Protein AF-A0A672F4A1-F1 (afdb_monomer_lite)

Foldseek 3Di:
DDDDDDDDDDDQDWDWDKDDDDDDDAQAKDKIKIFTRHPQLLQKKKWKWWADVPDDIHTAWIANPPVRDIDGDPVNPPQWDWDDDRVRNMIMIMGGRDDPVPPTDMDMDIDGD

Radius of gyration: 17.34 Å; chains: 1; bounding box: 41×58×37 Å

pLDDT: mean 92.58, std 10.34, range [55.56, 98.5]

Organism: Salarias fasciatus (NCBI:txid181472)

Sequence (113 aa):
MIIFVLLPGVSSEIQLQQSSPEVKQPGETVKLSCIFSGDSMTRYYFSWIRQKPGKALEWIGRINSGQNDVDYSSSFQSGFIMTEDVSSSTQYLQIQRLTVEDSAVYFCAKHTQ

Secondary structure (DSSP, 8-state):
--------------EEEEPPP----TT--EEEEEEEESS-GGGEEEEEEEE-TTS-EEEEEEEETTTTEEEE-TTTTTTEEEEEETTTTEEEEEE-S--GGG-SEEEEEEEE-

Structure (mmCIF, N/CA/C/O backbone):
data_AF-A0A672F4A1-F1
#
_entry.id   AF-A0A672F4A1-F1
#
loop_
_atom_site.group_PDB
_atom_site.id
_atom_site.type_symbol
_atom_site.label_atom_id
_atom_site.label_alt_id
_atom_site.label_comp_id
_atom_site.label_asym_id
_atom_site.label_entity_id
_atom_site.label_seq_id
_atom_site.pdbx_PDB_ins_code
_atom_site.Cartn_x
_atom_site.Cartn_y
_atom_site.Cartn_z
_atom_site.occupancy
_atom_site.B_iso_or_equiv
_atom_site.auth_seq_id
_atom_site.auth_comp_id
_atom_site.auth_asym_id
_atom_site.auth_atom_id
_atom_site.pdbx_PDB_model_num
ATOM 1 N N . MET A 1 1 ? 23.344 -47.235 -7.052 1.00 55.56 1 MET A N 1
ATOM 2 C CA . MET A 1 1 ? 23.462 -45.773 -6.870 1.00 55.56 1 MET A CA 1
ATOM 3 C C . MET A 1 1 ? 22.290 -45.137 -7.601 1.00 55.56 1 MET A C 1
ATOM 5 O O . MET A 1 1 ? 22.232 -45.262 -8.815 1.00 55.56 1 MET A O 1
ATOM 9 N N . ILE A 1 2 ? 21.304 -44.591 -6.885 1.00 58.31 2 ILE A N 1
ATOM 10 C CA . ILE A 1 2 ? 20.163 -43.895 -7.504 1.00 58.31 2 ILE A CA 1
ATOM 11 C C . ILE A 1 2 ? 20.589 -42.441 -7.701 1.00 58.31 2 ILE A C 1
ATOM 13 O O . ILE A 1 2 ? 20.963 -41.781 -6.735 1.00 58.31 2 ILE A O 1
ATOM 17 N N . ILE A 1 3 ? 20.586 -41.972 -8.947 1.00 63.75 3 ILE A N 1
ATOM 18 C CA . ILE A 1 3 ? 20.941 -40.596 -9.300 1.00 63.75 3 ILE A CA 1
ATOM 19 C C . ILE A 1 3 ? 19.629 -39.820 -9.429 1.00 63.75 3 ILE A C 1
ATOM 21 O O . ILE A 1 3 ? 18.878 -40.028 -10.380 1.00 63.75 3 ILE A O 1
ATOM 25 N N . PHE A 1 4 ? 19.338 -38.950 -8.463 1.00 65.38 4 PHE A N 1
ATOM 26 C CA . PHE A 1 4 ? 18.261 -37.971 -8.593 1.00 65.38 4 PHE A CA 1
ATOM 27 C C . PHE A 1 4 ? 18.764 -36.811 -9.450 1.00 65.38 4 PHE A C 1
ATOM 29 O O . PHE A 1 4 ? 19.627 -36.045 -9.026 1.00 65.38 4 PHE A O 1
ATOM 36 N N . VAL A 1 5 ? 18.237 -36.694 -10.667 1.00 70.56 5 VAL A N 1
ATOM 37 C CA . VAL A 1 5 ? 18.482 -35.540 -11.534 1.00 70.56 5 VAL A CA 1
ATOM 38 C C . VAL A 1 5 ? 17.377 -34.524 -11.265 1.00 70.56 5 VAL A C 1
ATOM 40 O O . VAL A 1 5 ? 16.234 -34.720 -11.672 1.00 70.56 5 VAL A O 1
ATOM 43 N N . LEU A 1 6 ? 17.708 -33.450 -10.550 1.00 71.69 6 LEU A N 1
ATOM 44 C CA . LEU A 1 6 ? 16.832 -32.291 -10.409 1.00 71.69 6 LEU A CA 1
ATOM 45 C C . LEU A 1 6 ? 16.992 -31.433 -11.665 1.00 71.69 6 LEU A C 1
ATOM 47 O O . LEU A 1 6 ? 18.006 -30.758 -11.831 1.00 71.69 6 LEU A O 1
ATOM 51 N N . LEU A 1 7 ? 16.010 -31.483 -12.565 1.00 69.69 7 LEU A N 1
ATOM 52 C CA . LEU A 1 7 ? 15.910 -30.502 -13.641 1.00 69.69 7 LEU A CA 1
ATOM 53 C C . LEU A 1 7 ? 15.403 -29.191 -13.024 1.00 69.69 7 LEU A C 1
ATOM 55 O O . LEU A 1 7 ? 14.299 -29.191 -12.472 1.00 69.69 7 LEU A O 1
ATOM 59 N N . PRO A 1 8 ? 16.162 -28.083 -13.077 1.00 65.81 8 PRO A N 1
ATOM 60 C CA . PRO A 1 8 ? 15.644 -26.798 -12.640 1.00 65.81 8 PRO A CA 1
ATOM 61 C C . PRO A 1 8 ? 14.559 -26.362 -13.628 1.00 65.81 8 PRO A C 1
ATOM 63 O O . PRO A 1 8 ? 14.843 -25.935 -14.746 1.00 65.81 8 PRO A O 1
ATOM 66 N N . GLY A 1 9 ? 13.297 -26.501 -13.229 1.00 61.56 9 GLY A N 1
ATOM 67 C CA . GLY A 1 9 ? 12.201 -25.815 -13.898 1.00 61.56 9 GLY A CA 1
ATOM 68 C C . GLY A 1 9 ? 12.325 -24.320 -13.621 1.00 61.56 9 GLY A C 1
ATOM 69 O O . GLY A 1 9 ? 12.340 -23.909 -12.462 1.00 61.56 9 GLY A O 1
ATOM 70 N N . VAL A 1 10 ? 12.425 -23.499 -14.667 1.00 61.91 10 VAL A N 1
ATOM 71 C CA . VAL A 1 10 ? 12.275 -22.047 -14.526 1.00 61.91 10 VAL A CA 1
ATOM 72 C C . VAL A 1 10 ? 10.780 -21.762 -14.402 1.00 61.91 10 VAL A C 1
ATOM 74 O O . VAL A 1 10 ? 10.038 -21.913 -15.370 1.00 61.91 10 VAL A O 1
ATOM 77 N N . SER A 1 11 ? 10.332 -21.393 -13.202 1.00 63.59 11 SER A N 1
ATOM 78 C CA . SER A 1 11 ? 8.983 -20.869 -12.975 1.00 63.59 11 SER A CA 1
ATOM 79 C C . SER A 1 11 ? 9.037 -19.344 -13.042 1.00 63.59 11 SER A C 1
ATOM 81 O O . SER A 1 11 ? 9.655 -18.714 -12.187 1.00 63.59 11 SER A O 1
ATOM 83 N N . SER A 1 12 ? 8.417 -18.741 -14.058 1.00 65.81 12 SER A N 1
ATOM 84 C CA . SER A 1 12 ? 8.138 -17.299 -14.074 1.00 65.81 12 SER A CA 1
ATOM 85 C C . SER A 1 12 ? 6.747 -17.069 -13.497 1.00 65.81 12 SER A C 1
ATOM 87 O O . SER A 1 12 ? 5.780 -16.875 -14.232 1.00 65.81 12 SER A O 1
ATOM 89 N N . GLU A 1 13 ? 6.632 -17.148 -12.175 1.00 78.38 13 GLU A N 1
ATOM 90 C CA . GLU A 1 13 ? 5.389 -16.816 -11.484 1.00 78.38 13 GLU A CA 1
ATOM 91 C C . GLU A 1 13 ? 5.340 -15.313 -11.197 1.00 78.38 13 GLU A C 1
ATOM 93 O O . GLU A 1 13 ? 6.310 -14.731 -10.712 1.00 78.38 13 GLU A O 1
ATOM 98 N N . ILE A 1 14 ? 4.207 -14.677 -11.505 1.00 84.19 14 ILE A N 1
ATOM 99 C CA . ILE A 1 14 ? 3.973 -13.290 -11.112 1.00 84.19 14 ILE A CA 1
ATOM 100 C C . ILE A 1 14 ? 3.459 -13.283 -9.674 1.00 84.19 14 ILE A C 1
ATOM 102 O O . ILE A 1 14 ? 2.387 -13.827 -9.410 1.00 84.19 14 ILE A O 1
ATOM 106 N N . GLN A 1 15 ? 4.179 -12.630 -8.765 1.00 93.06 15 GLN A N 1
ATOM 107 C CA . GLN A 1 15 ? 3.872 -12.635 -7.335 1.00 93.06 15 GLN A CA 1
ATOM 108 C C . GLN A 1 15 ? 3.811 -11.218 -6.750 1.00 93.06 15 GLN A C 1
ATOM 110 O O . GLN A 1 15 ? 4.486 -10.299 -7.215 1.00 93.06 15 GLN A O 1
ATOM 115 N N . LEU A 1 16 ? 2.984 -11.060 -5.712 1.00 96.25 16 LEU A N 1
ATOM 116 C CA . LEU A 1 16 ? 2.892 -9.860 -4.881 1.00 96.25 16 LEU A CA 1
ATOM 117 C C . LEU A 1 16 ? 3.249 -10.240 -3.448 1.00 96.25 16 LEU A C 1
ATOM 119 O O . LEU A 1 16 ? 2.517 -10.995 -2.809 1.00 96.25 16 LEU A O 1
ATOM 123 N N . GLN A 1 17 ? 4.361 -9.716 -2.945 1.00 97.62 17 GLN A N 1
ATOM 124 C CA . GLN A 1 17 ? 4.815 -9.972 -1.584 1.00 97.62 17 GLN A CA 1
ATOM 125 C C . GLN A 1 17 ? 4.621 -8.728 -0.722 1.00 97.62 17 GLN A C 1
ATOM 127 O O . GLN A 1 17 ? 5.284 -7.712 -0.918 1.00 97.62 17 GLN A O 1
ATOM 132 N N . GLN A 1 18 ? 3.701 -8.806 0.237 1.00 98.19 18 GLN A N 1
ATOM 133 C CA . GLN A 1 18 ? 3.394 -7.693 1.132 1.00 98.19 18 GLN A CA 1
ATOM 134 C C . GLN A 1 18 ? 4.251 -7.695 2.401 1.00 98.19 18 GLN A C 1
ATOM 136 O O . GLN A 1 18 ? 4.729 -8.742 2.844 1.00 98.19 18 GLN A O 1
ATOM 141 N N . SER A 1 19 ? 4.411 -6.513 3.002 1.00 97.06 19 SER A N 1
ATOM 142 C CA . SER A 1 19 ? 4.999 -6.359 4.333 1.00 97.06 19 SER A CA 1
ATOM 143 C C . SER A 1 19 ? 4.256 -7.191 5.381 1.00 97.06 19 SER A C 1
ATOM 145 O O . SER A 1 19 ? 3.041 -7.393 5.298 1.00 97.06 19 SER A O 1
ATOM 147 N N . SER A 1 20 ? 4.988 -7.635 6.402 1.00 96.81 20 SER A N 1
ATOM 148 C CA . SER A 1 20 ? 4.411 -8.337 7.548 1.00 96.81 20 SER A CA 1
ATOM 149 C C . SER A 1 20 ? 3.353 -7.486 8.266 1.00 96.81 20 SER A C 1
ATOM 151 O O . SER A 1 20 ? 3.426 -6.256 8.224 1.00 96.81 20 SER A O 1
ATOM 153 N N . PRO A 1 21 ? 2.392 -8.114 8.967 1.00 95.56 21 PRO A N 1
ATOM 154 C CA . PRO A 1 21 ? 1.437 -7.392 9.798 1.00 95.56 21 PRO A CA 1
ATOM 155 C C . PRO A 1 21 ? 2.134 -6.526 10.853 1.00 95.56 21 PRO A C 1
ATOM 157 O O . PRO A 1 21 ? 3.081 -6.969 11.503 1.00 95.56 21 PRO A O 1
ATOM 160 N N . GLU A 1 22 ? 1.621 -5.315 11.061 1.00 95.06 22 GLU A N 1
ATOM 161 C CA . GLU A 1 22 ? 2.118 -4.375 12.065 1.00 95.06 22 GLU A CA 1
ATOM 162 C C . GLU A 1 22 ? 1.010 -3.991 13.048 1.00 95.06 22 GLU A C 1
ATOM 164 O O . GLU A 1 22 ? -0.141 -3.781 12.664 1.00 95.06 22 GLU A O 1
ATOM 169 N N . VAL A 1 23 ? 1.375 -3.855 14.324 1.00 96.44 23 VAL A N 1
ATOM 170 C CA . VAL A 1 23 ? 0.513 -3.286 15.366 1.00 96.44 23 VAL A CA 1
ATOM 171 C C . VAL A 1 23 ? 1.051 -1.901 15.709 1.00 96.44 23 VAL A C 1
ATOM 173 O O . VAL A 1 23 ? 2.232 -1.756 16.024 1.00 96.44 23 VAL A O 1
ATOM 176 N N . LYS A 1 24 ? 0.185 -0.889 15.635 1.00 96.62 24 LYS A N 1
ATOM 177 C CA . LYS A 1 24 ? 0.498 0.520 15.905 1.00 96.62 24 LYS A CA 1
ATOM 178 C C . LYS A 1 24 ? -0.518 1.116 16.870 1.00 96.62 24 LYS A C 1
ATOM 180 O O . LYS A 1 24 ? -1.657 0.655 16.947 1.00 96.62 24 LYS A O 1
ATOM 185 N N . GLN A 1 25 ? -0.101 2.145 17.589 1.00 97.00 25 GLN A N 1
ATOM 186 C CA . GLN A 1 25 ? -0.959 2.965 18.428 1.00 97.00 25 GLN A CA 1
ATOM 187 C C . GLN A 1 25 ? -1.739 3.986 17.583 1.00 97.00 25 GLN A C 1
ATOM 189 O O . GLN A 1 25 ? -1.263 4.421 16.528 1.00 97.00 25 GLN A O 1
ATOM 194 N N . PRO A 1 26 ? -2.922 4.427 18.047 1.00 97.19 26 PRO A N 1
ATOM 195 C CA . PRO A 1 26 ? -3.630 5.537 17.421 1.00 97.19 26 PRO A CA 1
ATOM 196 C C . PRO A 1 26 ? -2.758 6.801 17.327 1.00 97.19 26 PRO A C 1
ATOM 198 O O . PRO A 1 26 ? -2.027 7.138 18.256 1.00 97.19 26 PRO A O 1
ATOM 201 N N . GLY A 1 27 ? -2.849 7.515 16.206 1.00 97.38 27 GLY A N 1
ATOM 202 C CA . GLY A 1 27 ? -2.063 8.708 15.891 1.00 97.38 27 GLY A CA 1
ATOM 203 C C . GLY A 1 27 ? -0.728 8.427 15.194 1.00 97.38 27 GLY A C 1
ATOM 204 O O . G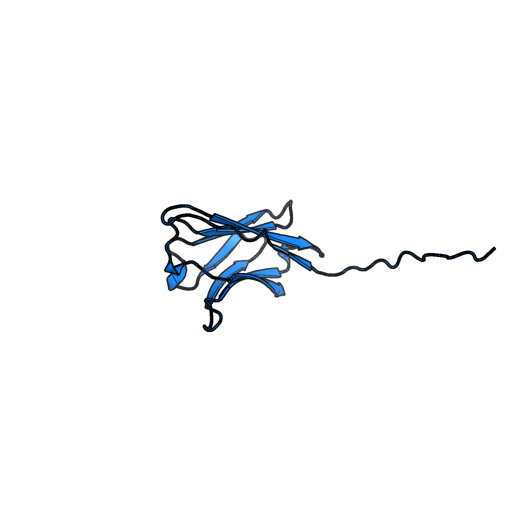LY A 1 27 ? -0.180 9.334 14.564 1.00 97.38 27 GLY A O 1
ATOM 205 N 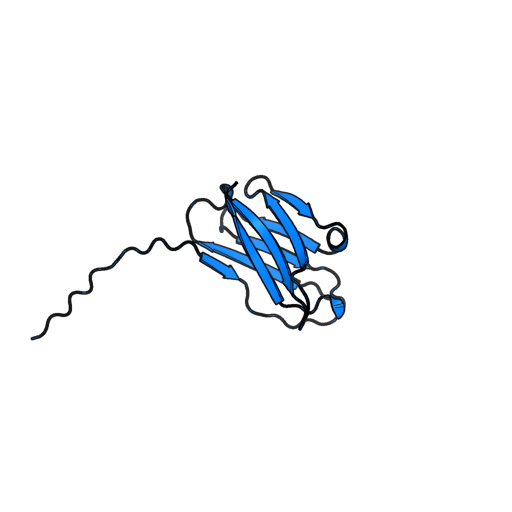N . GLU A 1 28 ? -0.224 7.191 15.236 1.00 98.31 28 GLU A N 1
ATOM 206 C CA . GLU A 1 28 ? 0.992 6.807 14.516 1.00 98.31 28 GLU A CA 1
ATOM 207 C C . GLU A 1 28 ? 0.769 6.728 12.998 1.00 98.31 28 GLU A C 1
ATOM 209 O O . GLU A 1 28 ? -0.349 6.802 12.487 1.00 98.31 28 GLU A O 1
ATOM 214 N N . THR A 1 29 ? 1.869 6.594 12.260 1.00 97.94 29 THR A N 1
ATOM 215 C CA . THR A 1 29 ? 1.860 6.339 10.816 1.00 97.94 29 THR A CA 1
ATOM 216 C C . THR A 1 29 ? 2.382 4.934 10.554 1.00 97.94 29 THR A C 1
ATOM 218 O O . THR A 1 29 ? 3.368 4.511 11.160 1.00 97.94 29 THR A O 1
ATOM 221 N N . VAL A 1 30 ? 1.748 4.223 9.625 1.00 97.44 30 VAL A N 1
ATOM 222 C CA . VAL A 1 30 ? 2.246 2.948 9.092 1.00 97.44 30 VAL A CA 1
ATOM 223 C C . VAL A 1 30 ? 2.519 3.093 7.604 1.00 97.44 30 VAL A C 1
ATOM 225 O O . VAL A 1 30 ? 1.823 3.841 6.914 1.00 97.44 30 VAL A O 1
ATOM 228 N N . LYS A 1 31 ? 3.539 2.390 7.111 1.00 98.00 31 LYS A N 1
ATOM 229 C CA . LYS A 1 31 ? 3.875 2.327 5.690 1.00 98.00 31 LYS A CA 1
ATOM 230 C C . LYS A 1 31 ? 3.965 0.867 5.268 1.00 98.00 31 LYS A C 1
ATOM 232 O O . LYS A 1 31 ? 4.959 0.203 5.534 1.00 98.00 31 LYS A O 1
ATOM 237 N N . LEU A 1 32 ? 2.921 0.398 4.599 1.00 98.38 32 LEU A N 1
ATOM 238 C CA . LEU A 1 32 ? 2.852 -0.942 4.032 1.00 98.38 32 LEU A CA 1
ATOM 239 C C . LEU A 1 32 ? 3.603 -0.978 2.703 1.00 98.38 32 LEU A C 1
ATOM 241 O O . LEU A 1 32 ? 3.602 0.012 1.964 1.00 98.38 32 LEU A O 1
ATOM 245 N N . SER A 1 33 ? 4.212 -2.118 2.387 1.00 98.44 33 SER A N 1
ATOM 246 C CA . SER A 1 33 ? 4.866 -2.354 1.098 1.00 98.44 33 SER A CA 1
ATOM 247 C C . SER A 1 33 ? 4.283 -3.569 0.384 1.00 98.44 33 SER A C 1
ATOM 249 O O . SER A 1 33 ? 3.721 -4.471 1.007 1.00 98.44 33 SER A O 1
ATOM 251 N N . CYS A 1 34 ? 4.400 -3.569 -0.940 1.00 98.19 34 CYS A N 1
ATOM 252 C CA . CYS A 1 34 ? 4.010 -4.650 -1.830 1.00 98.19 34 CYS A CA 1
ATOM 253 C C . CYS A 1 34 ? 5.048 -4.764 -2.948 1.00 98.19 34 CYS A C 1
ATOM 255 O O . CYS A 1 34 ? 5.103 -3.917 -3.838 1.00 98.19 34 CYS A O 1
ATOM 257 N N . ILE A 1 35 ? 5.891 -5.788 -2.868 1.00 97.94 35 ILE A N 1
ATOM 258 C CA . ILE A 1 35 ? 6.952 -6.062 -3.834 1.00 97.94 35 ILE A CA 1
ATOM 259 C C . ILE A 1 35 ? 6.365 -6.911 -4.959 1.00 97.94 35 ILE A C 1
ATOM 261 O O . ILE A 1 35 ? 5.821 -7.991 -4.718 1.00 97.94 35 ILE A O 1
ATOM 265 N N . PHE A 1 36 ? 6.477 -6.422 -6.186 1.00 96.75 36 PHE A N 1
ATOM 266 C CA . PHE A 1 36 ? 6.079 -7.126 -7.392 1.00 96.75 36 PHE A CA 1
ATOM 267 C C . PHE A 1 36 ? 7.257 -7.923 -7.950 1.00 96.75 36 PHE A C 1
ATOM 269 O O . PHE A 1 36 ? 8.325 -7.379 -8.216 1.00 96.75 36 PHE A O 1
ATOM 276 N N . SER A 1 37 ? 7.045 -9.220 -8.150 1.00 93.88 37 SER A N 1
ATOM 277 C CA . SER A 1 37 ? 7.951 -10.089 -8.903 1.00 93.88 37 SER A CA 1
ATOM 278 C C . SER A 1 37 ? 7.253 -10.512 -10.188 1.00 93.88 37 SER A C 1
ATOM 280 O O . SER A 1 37 ? 6.141 -11.034 -10.141 1.00 93.88 37 SER A O 1
ATOM 282 N N . GLY A 1 38 ? 7.870 -10.259 -11.337 1.00 88.94 38 GLY A N 1
ATOM 283 C CA . GLY A 1 38 ? 7.261 -10.491 -12.641 1.00 88.94 38 GLY A CA 1
ATOM 284 C C . GLY A 1 38 ? 8.056 -9.808 -13.746 1.00 88.94 38 GLY A C 1
ATOM 285 O O . 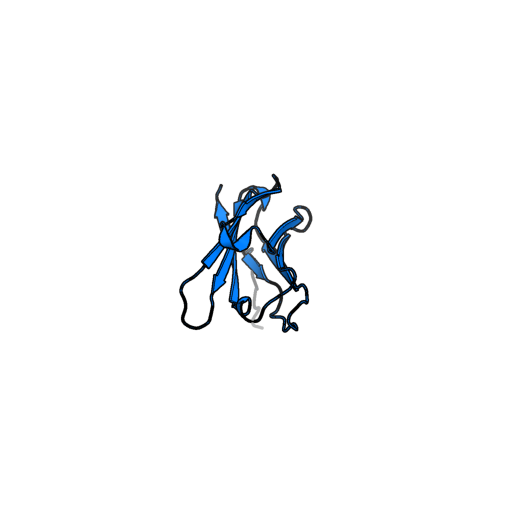GLY A 1 38 ? 9.282 -9.741 -13.674 1.00 88.94 38 GLY A O 1
ATOM 286 N N . ASP A 1 39 ? 7.362 -9.310 -14.769 1.00 87.50 39 ASP A N 1
ATOM 287 C CA . ASP A 1 39 ? 7.984 -8.465 -15.788 1.00 87.50 39 ASP A CA 1
ATOM 288 C C . ASP A 1 39 ? 8.040 -6.991 -15.320 1.00 87.50 39 ASP A C 1
ATOM 290 O O . ASP A 1 39 ? 8.301 -6.729 -14.149 1.00 87.50 39 ASP A O 1
ATOM 294 N N . SER A 1 40 ? 7.842 -5.997 -16.188 1.00 92.56 40 SER A N 1
ATOM 295 C CA . SER A 1 40 ? 7.860 -4.596 -15.764 1.00 92.56 40 SER A CA 1
ATOM 296 C C . SER A 1 40 ? 6.602 -4.204 -14.979 1.00 92.56 40 SER A C 1
ATOM 298 O O . SER A 1 40 ? 5.498 -4.201 -15.527 1.00 92.56 40 SER A O 1
ATOM 300 N N . MET A 1 41 ? 6.777 -3.763 -13.725 1.00 93.62 41 MET A N 1
ATOM 301 C CA . MET A 1 41 ? 5.699 -3.234 -12.870 1.00 93.62 41 MET A CA 1
ATOM 302 C C . MET A 1 41 ? 4.899 -2.112 -13.558 1.00 93.62 41 MET A C 1
ATOM 304 O O . MET A 1 41 ? 3.683 -2.024 -13.404 1.00 93.62 41 MET A O 1
ATOM 308 N N . THR A 1 42 ? 5.565 -1.321 -14.403 1.00 95.62 42 THR A N 1
ATOM 309 C CA . THR A 1 42 ? 4.984 -0.186 -15.139 1.00 95.62 42 THR A CA 1
ATOM 310 C C . THR A 1 42 ? 3.947 -0.564 -16.199 1.00 95.62 42 THR A C 1
ATOM 312 O O . THR A 1 42 ? 3.356 0.318 -16.810 1.00 95.62 42 THR A O 1
ATOM 315 N N . ARG A 1 43 ? 3.721 -1.860 -16.453 1.00 94.12 43 ARG A N 1
ATOM 316 C CA . ARG A 1 43 ? 2.664 -2.358 -17.355 1.00 94.12 43 ARG A CA 1
ATOM 317 C C . ARG A 1 43 ? 1.335 -2.613 -16.645 1.00 94.12 43 ARG A C 1
ATOM 319 O O . ARG A 1 43 ? 0.385 -3.085 -17.272 1.00 94.12 43 ARG A O 1
ATOM 326 N N . TYR A 1 44 ? 1.275 -2.367 -15.339 1.00 95.25 44 TYR A N 1
ATOM 327 C CA . TYR A 1 44 ? 0.119 -2.687 -14.515 1.00 95.25 44 TYR A CA 1
ATOM 328 C C . TYR A 1 44 ? -0.398 -1.464 -13.772 1.00 95.25 44 TYR A C 1
ATOM 330 O O . TYR A 1 44 ? 0.305 -0.484 -13.520 1.00 95.25 44 TYR A O 1
ATOM 338 N N . TYR A 1 45 ? -1.661 -1.566 -13.398 1.00 96.88 45 TYR A N 1
ATOM 339 C CA . TYR A 1 45 ? -2.246 -0.809 -12.316 1.00 96.88 45 TYR A CA 1
ATOM 340 C C . TYR A 1 45 ? -2.070 -1.574 -11.010 1.00 96.88 45 TYR A C 1
ATOM 342 O O . TYR A 1 45 ? -2.230 -2.798 -10.980 1.00 96.88 45 TYR A O 1
ATOM 350 N N . PHE A 1 46 ? -1.835 -0.850 -9.920 1.00 97.88 46 PHE A N 1
ATOM 351 C CA . PHE A 1 46 ? -1.835 -1.419 -8.576 1.00 97.88 46 PHE A CA 1
ATOM 352 C C . PHE A 1 46 ? -2.934 -0.786 -7.749 1.00 97.88 46 PHE A C 1
ATOM 354 O O . PHE A 1 46 ? -3.062 0.431 -7.720 1.00 97.88 46 PHE A O 1
ATOM 361 N N . SER A 1 47 ? -3.742 -1.610 -7.095 1.00 98.25 47 SER A N 1
ATOM 362 C CA . SER A 1 47 ? -4.794 -1.167 -6.189 1.00 98.25 47 SER A CA 1
ATOM 363 C C . SER A 1 47 ? -4.476 -1.560 -4.759 1.00 98.25 47 SER A C 1
ATOM 365 O O . SER A 1 47 ? -3.977 -2.658 -4.506 1.00 98.25 47 SER A O 1
ATOM 367 N N . TRP A 1 48 ? -4.849 -0.683 -3.834 1.00 98.50 48 TRP A N 1
ATOM 368 C CA . TRP A 1 48 ? -4.911 -0.996 -2.415 1.00 98.50 48 TRP A CA 1
ATOM 369 C C . TRP A 1 48 ? -6.367 -1.163 -1.993 1.00 98.50 48 TRP A C 1
ATOM 371 O O . TRP A 1 48 ? -7.245 -0.390 -2.378 1.00 98.50 48 TRP A O 1
ATOM 381 N N . ILE A 1 49 ? -6.631 -2.210 -1.222 1.00 98.50 49 ILE A N 1
ATOM 382 C CA . ILE A 1 49 ? -7.967 -2.598 -0.769 1.00 98.50 49 ILE A CA 1
ATOM 383 C C . ILE A 1 49 ? -7.856 -2.930 0.714 1.00 98.50 49 ILE A C 1
ATOM 385 O O . ILE A 1 49 ? -6.901 -3.592 1.113 1.00 98.50 49 ILE A O 1
ATOM 389 N N . ARG A 1 50 ? -8.815 -2.515 1.542 1.00 97.81 50 ARG A N 1
ATOM 390 C CA . ARG A 1 50 ? -8.893 -2.974 2.937 1.00 97.81 50 ARG A CA 1
ATOM 391 C C . ARG A 1 50 ? -10.125 -3.825 3.193 1.00 97.81 50 ARG A C 1
ATOM 393 O O . ARG A 1 50 ? -11.154 -3.663 2.542 1.00 97.81 50 ARG A O 1
ATOM 400 N N . GLN A 1 51 ? -10.027 -4.704 4.181 1.00 98.25 51 GLN A N 1
ATOM 401 C CA . GLN A 1 51 ? -11.138 -5.488 4.699 1.00 98.25 51 GLN A CA 1
ATOM 402 C C . GLN A 1 51 ? -11.163 -5.440 6.221 1.00 98.25 51 GLN A C 1
ATOM 404 O O . GLN A 1 51 ? -10.250 -5.927 6.893 1.00 98.25 51 GLN A O 1
ATOM 409 N N . LYS A 1 52 ? -12.248 -4.896 6.774 1.00 97.88 52 LYS A N 1
ATOM 410 C CA . LYS A 1 52 ? -12.524 -4.986 8.211 1.00 97.88 52 LYS A CA 1
ATOM 411 C C . LYS A 1 52 ? -13.131 -6.354 8.554 1.00 97.88 52 LYS A C 1
ATOM 413 O O . LYS A 1 52 ? -13.819 -6.939 7.710 1.00 97.88 52 LYS A O 1
ATOM 418 N N . PRO A 1 53 ? -12.944 -6.865 9.784 1.00 97.38 53 PRO A N 1
ATOM 419 C CA . PRO A 1 53 ? -13.545 -8.128 10.210 1.00 97.38 53 PRO A CA 1
ATOM 420 C C . PRO A 1 53 ? -15.060 -8.166 9.955 1.00 97.38 53 PRO A C 1
ATOM 422 O O . PRO A 1 53 ? -15.799 -7.288 10.400 1.00 97.38 53 PRO A O 1
ATOM 425 N N . GLY A 1 54 ? -15.524 -9.171 9.205 1.00 97.50 54 GLY A N 1
ATOM 426 C CA . GLY A 1 54 ? -16.944 -9.349 8.873 1.00 97.50 54 GLY A CA 1
ATOM 427 C C . GLY A 1 54 ? -17.538 -8.294 7.928 1.00 97.50 54 GLY A C 1
ATOM 428 O O . GLY A 1 54 ? -18.761 -8.189 7.839 1.00 97.50 54 GLY A O 1
ATOM 429 N N . LYS A 1 55 ? -16.710 -7.493 7.244 1.00 97.69 55 LYS A N 1
ATOM 430 C CA . LYS A 1 55 ? -17.152 -6.467 6.286 1.00 97.69 55 LYS A CA 1
ATOM 431 C C . LYS A 1 55 ? -16.714 -6.789 4.855 1.00 97.69 55 LYS A C 1
ATOM 433 O O . LYS A 1 55 ? -15.837 -7.621 4.615 1.00 97.69 55 LYS A O 1
ATOM 438 N N . ALA A 1 56 ? -17.369 -6.118 3.908 1.00 97.50 56 ALA A N 1
ATOM 439 C CA . ALA A 1 56 ? -16.996 -6.146 2.500 1.00 97.50 56 ALA A CA 1
ATOM 440 C C . ALA A 1 56 ? -15.619 -5.497 2.273 1.00 97.50 56 ALA A C 1
ATOM 442 O O . ALA A 1 56 ? -15.101 -4.787 3.137 1.00 97.50 56 ALA A O 1
ATOM 443 N N . LEU A 1 57 ? -15.045 -5.752 1.098 1.00 98.00 57 LEU A N 1
ATOM 444 C CA . LEU A 1 57 ? -13.824 -5.096 0.644 1.00 98.00 57 LEU A CA 1
ATOM 445 C C . LEU A 1 57 ? -14.097 -3.615 0.347 1.00 98.00 57 LEU A C 1
ATOM 447 O O . LEU A 1 57 ? -15.060 -3.283 -0.340 1.00 98.00 57 LEU A O 1
ATOM 451 N N . GLU A 1 58 ? -13.225 -2.742 0.839 1.00 98.12 58 GLU A N 1
ATOM 452 C CA . GLU A 1 58 ? -13.231 -1.304 0.577 1.00 98.12 58 GLU A CA 1
ATOM 453 C C . GLU A 1 58 ? -12.022 -0.965 -0.302 1.00 98.12 58 GLU A C 1
ATOM 455 O O . GLU A 1 58 ? -10.873 -1.129 0.115 1.00 98.12 58 GLU A O 1
ATOM 460 N N . TRP A 1 59 ? -12.266 -0.508 -1.5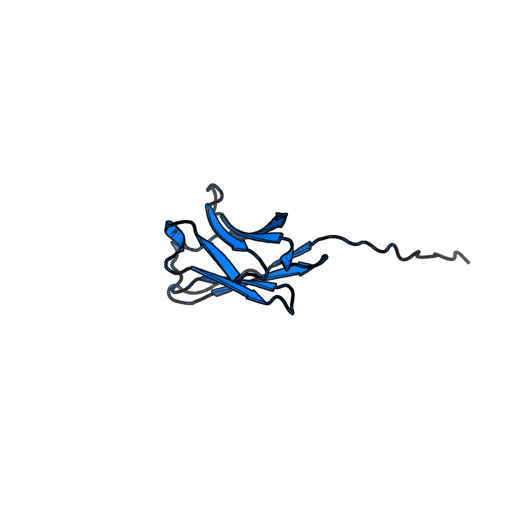29 1.00 98.12 59 TRP A N 1
ATOM 461 C CA . TRP A 1 59 ? -11.201 -0.051 -2.420 1.00 98.12 59 TRP A CA 1
ATOM 462 C C . TRP A 1 59 ? -10.693 1.326 -1.970 1.00 98.12 59 TRP A C 1
ATOM 464 O O . TRP A 1 59 ? -11.484 2.255 -1.797 1.00 98.12 59 TRP A O 1
ATOM 474 N N . ILE A 1 60 ? -9.381 1.437 -1.754 1.00 98.38 60 ILE A N 1
ATOM 475 C CA . ILE A 1 60 ? -8.713 2.654 -1.267 1.00 98.38 60 ILE A CA 1
ATOM 476 C C . ILE A 1 60 ? -8.343 3.546 -2.446 1.00 98.38 60 ILE A C 1
ATOM 478 O O . ILE A 1 60 ? -8.605 4.747 -2.430 1.00 98.38 60 ILE A O 1
ATOM 482 N N . GLY A 1 61 ? -7.738 2.948 -3.468 1.00 98.06 61 GLY A N 1
ATOM 483 C CA . GLY A 1 61 ? -7.257 3.661 -4.636 1.00 98.06 61 GLY A CA 1
ATOM 484 C C . GLY A 1 61 ? -6.456 2.770 -5.575 1.00 98.06 61 GLY A C 1
ATOM 485 O O . GLY A 1 61 ? -6.166 1.609 -5.259 1.00 98.06 61 GLY A O 1
ATOM 486 N N . ARG A 1 62 ? -6.088 3.332 -6.727 1.00 97.81 62 ARG A N 1
ATOM 487 C CA . ARG A 1 62 ? -5.276 2.708 -7.773 1.00 97.81 62 ARG A CA 1
ATOM 488 C C . ARG A 1 62 ? -4.207 3.671 -8.261 1.00 97.81 62 ARG A C 1
ATOM 490 O O . ARG A 1 62 ? -4.508 4.815 -8.573 1.00 97.81 62 ARG A O 1
ATOM 497 N N . ILE A 1 63 ? -2.990 3.171 -8.419 1.00 97.56 63 ILE A N 1
ATOM 498 C CA . ILE A 1 63 ? -1.874 3.880 -9.043 1.00 97.56 63 ILE A CA 1
ATOM 499 C C . ILE A 1 63 ? -1.596 3.317 -10.440 1.00 97.56 63 ILE A C 1
ATOM 501 O O . ILE A 1 63 ? -1.568 2.096 -10.639 1.00 97.56 63 ILE A O 1
ATOM 505 N N . ASN A 1 64 ? -1.424 4.209 -11.416 1.00 96.81 64 ASN A N 1
ATOM 506 C CA . ASN A 1 64 ? -0.868 3.894 -12.727 1.00 96.81 64 ASN A CA 1
ATOM 507 C C . ASN A 1 64 ? 0.656 3.831 -12.625 1.00 96.81 64 ASN A C 1
ATOM 509 O O . ASN A 1 64 ? 1.322 4.866 -12.514 1.00 96.81 64 ASN A O 1
ATOM 513 N N . SER A 1 65 ? 1.195 2.611 -12.617 1.00 95.75 65 SER A N 1
ATOM 514 C CA . SER A 1 65 ? 2.604 2.419 -12.314 1.00 95.75 65 SER A CA 1
ATOM 515 C C . SER A 1 65 ? 3.512 2.966 -13.414 1.00 95.75 65 SER A C 1
ATOM 517 O O . SER A 1 65 ? 3.282 2.753 -14.602 1.00 95.75 65 SER A O 1
ATOM 519 N N . GLY A 1 66 ? 4.560 3.680 -13.013 1.00 94.75 66 GLY A N 1
ATOM 520 C CA . GLY A 1 66 ? 5.476 4.407 -13.889 1.00 94.75 66 GLY A CA 1
ATOM 521 C C . GLY A 1 66 ? 5.029 5.836 -14.205 1.00 94.75 66 GLY A C 1
ATOM 522 O O . GLY A 1 66 ? 5.859 6.641 -14.621 1.00 94.75 66 GLY A O 1
ATOM 523 N N . GLN A 1 67 ? 3.754 6.170 -13.990 1.00 94.81 67 GLN A N 1
ATOM 524 C CA . GLN A 1 67 ? 3.234 7.535 -14.136 1.00 94.81 67 GLN A CA 1
ATOM 525 C C . GLN A 1 67 ? 3.026 8.228 -12.786 1.00 94.81 67 GLN A C 1
ATOM 527 O O . GLN A 1 67 ? 2.868 9.447 -12.755 1.00 94.81 67 GLN A O 1
ATOM 532 N N . ASN A 1 68 ? 3.031 7.468 -11.683 1.00 89.81 68 ASN A N 1
ATOM 533 C CA . ASN A 1 68 ? 2.693 7.947 -10.344 1.00 89.81 68 ASN A CA 1
ATOM 534 C C . ASN A 1 68 ? 1.351 8.714 -10.297 1.00 89.81 68 ASN A C 1
ATOM 536 O O . ASN A 1 68 ? 1.178 9.657 -9.525 1.00 89.81 68 ASN A O 1
ATOM 540 N N . ASP A 1 69 ? 0.409 8.310 -11.152 1.00 95.44 69 ASP A N 1
ATOM 541 C CA . ASP A 1 69 ? -0.940 8.867 -11.227 1.00 95.44 69 ASP A CA 1
ATOM 542 C C . ASP A 1 69 ? -1.872 8.033 -10.347 1.00 95.44 69 ASP A C 1
ATOM 544 O O . ASP A 1 69 ? -2.041 6.832 -10.580 1.00 95.44 69 ASP A O 1
ATOM 548 N N . VAL A 1 70 ? -2.421 8.655 -9.304 1.00 97.06 70 VAL A N 1
ATOM 549 C CA . VAL A 1 70 ? -3.195 7.973 -8.265 1.00 97.06 70 VAL A CA 1
ATOM 550 C C . VAL A 1 70 ? -4.640 8.444 -8.288 1.00 97.06 70 VAL A C 1
ATOM 552 O O . VAL A 1 70 ? -4.922 9.628 -8.114 1.00 97.06 70 VAL A O 1
ATOM 555 N N . ASP A 1 71 ? -5.547 7.482 -8.398 1.00 97.00 71 ASP A N 1
ATOM 556 C CA . ASP A 1 71 ? -6.976 7.670 -8.192 1.00 97.00 71 ASP A CA 1
ATOM 557 C C . ASP A 1 71 ? -7.374 7.095 -6.829 1.00 97.00 71 ASP A C 1
ATOM 559 O O . ASP A 1 71 ? -7.011 5.963 -6.502 1.00 97.00 71 ASP A O 1
ATOM 563 N N . TYR A 1 72 ? -8.104 7.866 -6.026 1.00 97.88 72 TYR A N 1
ATOM 564 C CA . TYR A 1 72 ? -8.535 7.470 -4.687 1.00 97.88 72 TYR A CA 1
ATOM 565 C C . TYR A 1 72 ? -10.050 7.336 -4.634 1.00 97.88 72 TYR A C 1
ATOM 567 O O . TYR A 1 72 ? -10.791 8.144 -5.190 1.00 97.88 72 TYR A O 1
ATOM 575 N N . SER A 1 73 ? -10.526 6.397 -3.821 1.00 96.44 73 SER A N 1
ATOM 576 C CA . SER A 1 73 ? -11.872 6.518 -3.275 1.00 96.44 73 SER A CA 1
ATOM 577 C C . SER A 1 73 ? -11.939 7.765 -2.389 1.00 96.44 73 SER A C 1
ATOM 579 O O . SER A 1 73 ? -11.041 8.022 -1.580 1.00 96.44 73 SER A O 1
ATOM 581 N N . SER A 1 74 ? -13.014 8.544 -2.523 1.00 89.12 74 SER A N 1
ATOM 582 C CA . SER A 1 74 ? -13.166 9.848 -1.860 1.0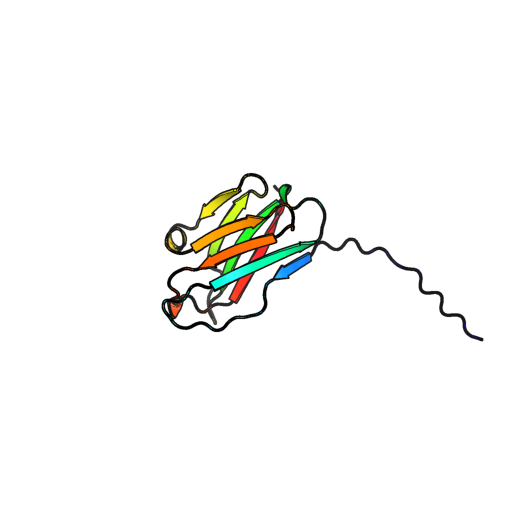0 89.12 74 SER A CA 1
ATOM 583 C C . SER A 1 74 ? -12.982 9.785 -0.339 1.00 89.12 74 SER A C 1
ATOM 585 O O . SER A 1 74 ? -12.472 10.729 0.259 1.00 89.12 74 SER A O 1
ATOM 587 N N . SER A 1 75 ? -13.330 8.660 0.293 1.00 92.44 75 SER A N 1
ATOM 588 C CA . SER A 1 75 ? -13.172 8.451 1.738 1.00 92.44 75 SER A CA 1
ATOM 589 C C . SER A 1 75 ? -11.721 8.290 2.204 1.00 92.44 75 SER A C 1
ATOM 591 O O . SER A 1 75 ? -11.464 8.423 3.396 1.00 92.44 75 SER A O 1
ATOM 593 N N . PHE A 1 76 ? -10.779 8.002 1.303 1.00 94.31 76 PHE A N 1
ATOM 594 C CA . PHE A 1 76 ? -9.386 7.685 1.644 1.00 94.31 76 PHE A CA 1
ATOM 595 C C . PHE A 1 76 ? -8.387 8.753 1.207 1.00 94.31 76 PHE A C 1
ATOM 597 O O . PHE A 1 76 ? -7.275 8.799 1.729 1.00 94.31 76 PHE A O 1
ATOM 604 N N . GLN A 1 77 ? -8.786 9.641 0.293 1.00 91.75 77 GLN A N 1
ATOM 605 C CA . GLN A 1 77 ? -7.927 10.699 -0.244 1.00 91.75 77 GLN A CA 1
ATOM 606 C C . GLN A 1 77 ? -7.302 11.579 0.855 1.00 91.75 77 GLN A C 1
ATOM 608 O O . GLN A 1 77 ? -6.198 12.099 0.699 1.00 91.75 77 GLN A O 1
ATOM 613 N N . SER A 1 78 ? -7.989 11.724 1.992 1.00 92.44 78 SER A N 1
ATOM 614 C CA . SER A 1 78 ? -7.430 12.330 3.197 1.00 92.44 78 SER A CA 1
ATOM 615 C C . SER A 1 78 ? -6.838 11.259 4.115 1.00 92.44 78 SER A C 1
ATOM 617 O O . SER A 1 78 ? -7.568 10.483 4.723 1.00 92.44 78 SER A O 1
ATOM 619 N N . GLY A 1 79 ? -5.515 11.270 4.282 1.00 94.81 79 GLY A N 1
ATOM 620 C CA . GLY A 1 79 ? -4.803 10.451 5.273 1.00 94.81 79 GLY A CA 1
ATOM 621 C C . GLY A 1 79 ? -4.075 9.241 4.691 1.00 94.81 79 GLY A C 1
ATOM 622 O O . GLY A 1 79 ? -3.068 8.825 5.264 1.00 94.81 79 GLY A O 1
ATOM 623 N N . PHE A 1 80 ? -4.493 8.746 3.526 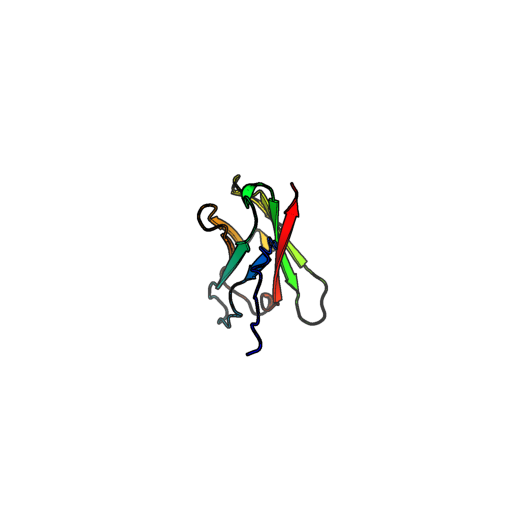1.00 97.56 80 PHE A N 1
ATOM 624 C CA . PHE A 1 80 ? -3.806 7.674 2.811 1.00 97.56 80 PHE A CA 1
ATOM 625 C C . PHE A 1 80 ? -2.947 8.271 1.695 1.00 97.56 80 PHE A C 1
ATOM 627 O O . PHE A 1 80 ? -3.382 9.156 0.964 1.00 97.56 80 PHE A O 1
ATOM 634 N N . ILE A 1 81 ? -1.709 7.799 1.581 1.00 98.00 81 ILE A N 1
ATOM 635 C CA . ILE A 1 81 ? -0.767 8.190 0.534 1.00 98.00 81 ILE A CA 1
ATOM 636 C C . ILE A 1 81 ? -0.276 6.917 -0.148 1.00 98.00 81 ILE A C 1
ATOM 638 O O . ILE A 1 81 ? 0.366 6.077 0.480 1.00 98.00 81 ILE A O 1
ATOM 642 N N . MET A 1 82 ? -0.549 6.793 -1.440 1.00 98.06 82 MET A N 1
ATOM 643 C CA . MET A 1 82 ? -0.000 5.748 -2.299 1.00 98.06 82 MET A CA 1
ATOM 644 C C . MET A 1 82 ? 1.210 6.285 -3.057 1.00 98.06 82 MET A C 1
ATOM 646 O O . MET A 1 82 ? 1.154 7.375 -3.625 1.00 98.06 82 MET A O 1
ATOM 650 N N . THR A 1 83 ? 2.300 5.522 -3.058 1.00 97.44 83 THR A N 1
ATOM 651 C CA . THR A 1 83 ? 3.508 5.827 -3.835 1.00 97.44 83 THR A CA 1
ATOM 652 C C . THR A 1 83 ? 4.121 4.555 -4.390 1.00 97.44 83 THR A C 1
ATOM 654 O O . THR A 1 83 ? 3.787 3.449 -3.967 1.00 97.44 83 THR A O 1
ATOM 657 N N . GLU A 1 84 ? 5.066 4.716 -5.307 1.00 97.31 84 GLU A N 1
ATOM 658 C CA . GLU A 1 84 ? 5.812 3.611 -5.887 1.00 97.31 84 GLU A CA 1
ATOM 659 C C . GLU A 1 84 ? 7.316 3.877 -5.923 1.00 97.31 84 GLU A C 1
ATOM 661 O O . GLU A 1 84 ? 7.773 5.018 -5.972 1.00 97.31 84 GLU A O 1
ATOM 666 N N . ASP A 1 85 ? 8.082 2.791 -5.926 1.00 97.38 85 ASP A N 1
ATOM 667 C CA . ASP A 1 85 ? 9.482 2.759 -6.318 1.00 97.38 85 ASP A CA 1
ATOM 668 C C . ASP A 1 85 ? 9.635 1.746 -7.453 1.00 97.38 85 ASP A C 1
ATOM 670 O O . ASP A 1 85 ? 9.657 0.529 -7.252 1.00 97.38 85 ASP A O 1
ATOM 674 N N . VAL A 1 86 ? 9.723 2.274 -8.672 1.00 96.19 86 VAL A N 1
ATOM 675 C CA . VAL A 1 86 ? 9.842 1.471 -9.892 1.00 96.19 86 VAL A CA 1
ATOM 676 C C . VAL A 1 86 ? 11.149 0.679 -9.914 1.00 96.19 86 VAL A C 1
ATOM 678 O O . VAL A 1 86 ? 11.163 -0.446 -10.408 1.00 96.19 86 VAL A O 1
ATOM 681 N N . SER A 1 87 ? 12.232 1.215 -9.342 1.00 95.31 87 SER A N 1
ATOM 682 C CA . SER A 1 87 ? 13.548 0.565 -9.381 1.00 95.31 87 SER A CA 1
ATOM 683 C C . SER A 1 87 ? 13.581 -0.735 -8.576 1.00 95.31 87 SER A C 1
ATOM 685 O O . SER A 1 87 ? 14.207 -1.707 -8.994 1.00 95.31 87 SER A O 1
ATOM 687 N N . SER A 1 88 ? 12.848 -0.773 -7.461 1.00 96.50 88 SER A N 1
ATOM 688 C CA . SER A 1 88 ? 12.692 -1.951 -6.606 1.00 96.50 88 SER A CA 1
ATOM 689 C C . SER A 1 88 ? 11.384 -2.709 -6.854 1.00 96.50 88 SER A C 1
ATOM 691 O O . SER A 1 88 ? 11.063 -3.623 -6.098 1.00 96.50 88 SER A O 1
ATOM 693 N N . SER A 1 89 ? 10.616 -2.340 -7.890 1.00 96.81 89 SER A N 1
ATOM 694 C CA . SER A 1 89 ? 9.289 -2.905 -8.185 1.00 96.81 89 SER A CA 1
ATOM 695 C C . SER A 1 89 ? 8.372 -2.949 -6.957 1.00 96.81 89 SER A C 1
ATOM 697 O O . SER A 1 89 ? 7.685 -3.940 -6.714 1.00 96.81 89 SER A O 1
ATOM 699 N N . THR A 1 90 ? 8.387 -1.890 -6.145 1.00 98.06 90 THR A N 1
ATOM 700 C CA . THR A 1 90 ? 7.660 -1.857 -4.873 1.00 98.06 90 THR A CA 1
ATOM 701 C C . THR A 1 90 ? 6.588 -0.776 -4.871 1.00 98.06 90 THR A C 1
ATOM 703 O O . THR A 1 90 ? 6.851 0.389 -5.154 1.00 98.06 90 THR A O 1
ATOM 706 N N . GLN A 1 91 ? 5.376 -1.161 -4.489 1.00 97.88 91 GLN A N 1
ATOM 707 C CA . GLN A 1 91 ? 4.265 -0.260 -4.203 1.00 97.88 91 GLN A CA 1
ATOM 708 C C . GLN A 1 91 ? 4.165 -0.014 -2.702 1.00 97.88 91 GLN A C 1
ATOM 710 O O . GLN A 1 91 ? 4.395 -0.923 -1.901 1.00 97.88 91 GLN A O 1
ATOM 715 N N . TYR A 1 92 ? 3.774 1.194 -2.312 1.00 98.25 92 TYR A N 1
ATOM 716 C CA . TYR A 1 92 ? 3.619 1.577 -0.917 1.00 98.25 92 TYR A CA 1
ATOM 717 C C . TYR A 1 92 ? 2.243 2.173 -0.644 1.00 98.25 92 TYR A C 1
ATOM 719 O O . TYR A 1 92 ? 1.697 2.922 -1.455 1.00 98.25 92 TYR A O 1
ATOM 727 N N . LEU A 1 93 ? 1.726 1.882 0.547 1.00 98.44 93 LEU A N 1
ATOM 728 C CA . LEU A 1 93 ? 0.588 2.576 1.134 1.00 98.44 93 LEU A CA 1
ATOM 729 C C . LEU A 1 93 ? 0.989 3.106 2.502 1.00 98.44 93 LEU A C 1
ATOM 731 O O . LEU A 1 93 ? 1.243 2.339 3.429 1.00 98.44 93 LEU A O 1
ATOM 735 N N . GLN A 1 94 ? 1.026 4.424 2.633 1.00 98.19 94 GLN A N 1
ATOM 736 C CA . GLN A 1 94 ? 1.230 5.098 3.902 1.00 98.19 94 GLN A CA 1
ATOM 737 C C . GLN A 1 94 ? -0.111 5.580 4.451 1.00 98.19 94 GLN A C 1
ATOM 739 O O . GLN A 1 94 ? -0.842 6.299 3.775 1.00 98.19 94 GLN A O 1
ATOM 744 N N . ILE A 1 95 ? -0.412 5.212 5.692 1.00 97.69 95 ILE A N 1
ATOM 745 C CA . ILE A 1 95 ? -1.629 5.614 6.400 1.00 97.69 95 ILE A CA 1
ATOM 746 C C . ILE A 1 95 ? -1.204 6.515 7.551 1.00 97.69 95 ILE A C 1
ATOM 748 O O . ILE A 1 95 ? -0.472 6.089 8.446 1.00 97.69 95 ILE A O 1
ATOM 752 N N . GLN A 1 96 ? -1.613 7.776 7.494 1.00 97.56 96 GLN A N 1
ATOM 753 C CA . GLN A 1 96 ? -1.233 8.800 8.458 1.00 97.56 96 GLN A CA 1
ATOM 754 C C . GLN A 1 96 ? -2.261 8.911 9.576 1.00 97.56 96 GLN A C 1
ATOM 756 O O . GLN A 1 96 ? -3.459 8.850 9.319 1.00 97.56 96 GLN A O 1
ATOM 761 N N . ARG A 1 97 ? -1.784 9.196 10.795 1.00 96.38 97 ARG A N 1
ATOM 762 C CA . ARG A 1 97 ? -2.625 9.461 11.974 1.00 96.38 97 ARG A CA 1
ATOM 763 C C . ARG A 1 97 ? -3.667 8.360 12.192 1.00 96.38 97 ARG A C 1
ATOM 765 O O . ARG A 1 97 ? -4.859 8.647 12.276 1.00 96.38 97 ARG A O 1
ATOM 772 N N . LEU A 1 98 ? -3.193 7.118 12.273 1.00 96.69 98 LEU A N 1
ATOM 773 C CA . LEU A 1 98 ? -4.027 5.927 12.397 1.00 96.69 98 LEU A CA 1
ATOM 774 C C . LEU A 1 98 ? -5.110 6.087 13.461 1.00 96.69 98 LEU A C 1
ATOM 776 O O . LEU A 1 98 ? -4.858 6.543 14.576 1.00 96.69 98 LEU A O 1
ATOM 780 N N . THR A 1 99 ? -6.307 5.636 13.135 1.00 96.25 99 THR A N 1
ATOM 781 C CA . THR A 1 99 ? -7.407 5.498 14.081 1.00 96.25 99 THR A CA 1
ATOM 782 C C . THR A 1 99 ? -7.695 4.022 14.329 1.00 96.25 99 THR A C 1
ATOM 784 O O . THR A 1 99 ? -7.256 3.143 13.587 1.00 96.25 99 THR A O 1
ATOM 787 N N . VAL A 1 100 ? -8.478 3.722 15.367 1.00 96.00 100 VAL A N 1
ATOM 788 C CA . VAL A 1 100 ? -8.950 2.347 15.613 1.00 96.00 100 VAL A CA 1
ATOM 789 C C . VAL A 1 100 ? -9.761 1.822 14.419 1.00 96.00 100 VAL A C 1
ATOM 791 O O . VAL A 1 100 ? -9.733 0.628 14.124 1.00 96.00 100 VAL A O 1
ATOM 794 N N . GLU A 1 101 ? -10.438 2.712 13.689 1.00 94.75 101 GLU A N 1
ATOM 795 C CA . GLU A 1 101 ? -11.215 2.354 12.504 1.00 94.75 101 GLU A CA 1
ATOM 796 C C . GLU A 1 101 ? -10.355 1.918 11.315 1.00 94.75 101 GLU A C 1
ATOM 798 O O . GLU A 1 101 ? -10.883 1.284 10.402 1.00 94.75 101 GLU A O 1
ATOM 803 N N . ASP A 1 102 ? -9.055 2.211 11.321 1.00 96.44 102 ASP A N 1
ATOM 804 C CA . ASP A 1 102 ? -8.122 1.785 10.275 1.00 96.44 102 ASP A CA 1
ATOM 805 C C . ASP A 1 102 ? -7.590 0.364 10.504 1.00 96.44 102 ASP A C 1
ATOM 807 O O . ASP A 1 102 ? -6.865 -0.169 9.662 1.00 96.44 102 ASP A O 1
ATOM 811 N N . SER A 1 103 ? -7.971 -0.293 11.605 1.00 97.31 103 SER A N 1
ATOM 812 C CA . SER A 1 103 ? -7.650 -1.701 11.836 1.00 97.31 103 SER A CA 1
ATOM 813 C C . SER A 1 103 ? -8.388 -2.594 10.831 1.00 97.31 103 SER A C 1
ATOM 815 O O . SER A 1 103 ? -9.615 -2.722 10.852 1.00 97.31 103 SER A O 1
ATOM 817 N N . ALA A 1 104 ? -7.628 -3.195 9.918 1.00 97.56 104 ALA A N 1
ATOM 818 C CA . ALA A 1 104 ? -8.131 -4.017 8.826 1.00 97.56 104 ALA A CA 1
ATOM 819 C C . ALA A 1 104 ? -7.015 -4.912 8.270 1.00 97.56 104 ALA A C 1
ATOM 821 O O . ALA A 1 104 ? -5.832 -4.701 8.540 1.00 97.56 104 ALA A O 1
ATOM 822 N N . VAL A 1 105 ? -7.392 -5.884 7.442 1.00 98.12 105 VAL A N 1
ATOM 823 C CA . VAL A 1 105 ? -6.447 -6.532 6.527 1.00 98.12 105 VAL A CA 1
ATOM 824 C C . VAL A 1 105 ? -6.327 -5.662 5.282 1.00 98.12 105 VAL A C 1
ATOM 826 O O . VAL A 1 105 ? -7.341 -5.256 4.719 1.00 98.12 105 VAL A O 1
ATOM 829 N N . TYR A 1 106 ? -5.100 -5.378 4.856 1.00 98.25 106 TYR A N 1
ATOM 830 C CA . TYR A 1 106 ? -4.813 -4.582 3.665 1.00 98.25 106 TYR A CA 1
ATOM 831 C C . TYR A 1 106 ? -4.250 -5.479 2.570 1.00 98.25 106 TYR A C 1
ATOM 833 O O . TYR A 1 106 ? -3.313 -6.239 2.805 1.00 98.25 106 TYR A O 1
ATOM 841 N N . PHE A 1 107 ? -4.803 -5.363 1.370 1.00 98.31 107 PHE A N 1
ATOM 842 C CA . PHE A 1 107 ? -4.433 -6.139 0.199 1.00 98.31 107 PHE A CA 1
ATOM 843 C C . PHE A 1 107 ? -3.877 -5.225 -0.885 1.00 98.31 107 PHE A C 1
ATOM 845 O O . PHE A 1 107 ? -4.456 -4.183 -1.198 1.00 98.31 107 PHE A O 1
ATOM 852 N N . CYS A 1 108 ? -2.781 -5.669 -1.480 1.00 98.06 108 CYS A N 1
ATOM 853 C CA . CYS A 1 108 ? -2.246 -5.148 -2.722 1.00 98.06 108 CYS A CA 1
ATOM 854 C C . CYS A 1 108 ? -2.720 -6.046 -3.867 1.00 98.06 108 CYS A C 1
ATOM 856 O O . CYS A 1 108 ? -2.579 -7.268 -3.808 1.00 98.06 108 CYS A O 1
ATOM 858 N N . ALA A 1 109 ? -3.278 -5.450 -4.915 1.00 97.62 109 ALA A N 1
ATOM 859 C CA . ALA A 1 109 ? -3.737 -6.165 -6.098 1.00 97.62 109 ALA A CA 1
ATOM 860 C C . ALA A 1 109 ? -3.167 -5.520 -7.359 1.00 97.62 109 ALA A C 1
ATOM 862 O O . ALA A 1 109 ? -3.085 -4.298 -7.449 1.00 97.62 109 ALA A O 1
ATOM 863 N N . LYS A 1 110 ? -2.816 -6.335 -8.354 1.00 95.31 110 LYS A N 1
ATOM 864 C CA . LYS A 1 110 ? -2.381 -5.868 -9.677 1.00 95.31 110 LYS A CA 1
ATOM 865 C C . LYS A 1 110 ? -3.467 -6.123 -10.720 1.00 95.31 110 LYS A C 1
ATOM 867 O O . LYS A 1 110 ? -4.150 -7.146 -10.655 1.00 95.31 110 LYS A O 1
ATOM 872 N N . HIS A 1 111 ? -3.550 -5.272 -11.733 1.00 92.69 111 HIS A N 1
ATOM 873 C CA . HIS A 1 111 ? -4.318 -5.541 -12.949 1.00 92.69 111 HIS A CA 1
ATOM 874 C C . HIS A 1 111 ? -3.581 -4.997 -14.173 1.00 92.69 111 HIS A C 1
ATOM 876 O O . HIS A 1 111 ? -2.820 -4.042 -14.058 1.00 92.69 111 HIS A O 1
ATOM 882 N N . THR A 1 112 ? -3.763 -5.612 -15.339 1.00 90.19 112 THR A N 1
ATOM 883 C CA . THR A 1 112 ? -3.170 -5.117 -16.592 1.00 90.19 112 THR A CA 1
ATOM 884 C C . THR A 1 112 ? -3.721 -3.738 -16.944 1.00 90.19 112 THR A C 1
ATOM 886 O O . THR A 1 112 ? -4.896 -3.468 -16.667 1.00 90.19 112 THR A O 1
ATOM 889 N N . GLN A 1 113 ? -2.867 -2.894 -17.530 1.00 80.75 113 GLN A N 1
ATOM 890 C CA . GLN A 1 113 ? -3.294 -1.649 -18.168 1.00 80.75 113 GLN A CA 1
ATOM 891 C C . GLN A 1 113 ? -4.068 -1.902 -19.462 1.00 80.75 113 GLN A C 1
ATOM 893 O O . GLN A 1 113 ? -3.804 -2.944 -20.108 1.00 80.75 113 GLN A O 1
#

InterPro domains:
  IPR003599 Immunoglobulin domain subtype [SM00409] (19-113)
  IPR007110 Immunoglobulin-like domain [PS50835] (8-113)
  IPR013106 Immunoglobulin V-set domain [PF07686] (21-110)
  IPR013106 Immunoglobulin V-set domain [SM00406] (29-110)
  IPR013783 Immunoglobulin-like fold [G3DSA:2.60.40.10] (13-113)
  IPR036179 Immunoglobulin-like domain superfamily [SSF48726] (14-111)
  IPR050199 Immunoglobulin Heavy Variable [PTHR23266] (5-113)